Protein AF-V3Z297-F1 (afdb_monomer_lite)

Sequence (137 aa):
VYVARNPKDTVVSYYHFHKMLKVITYSGTIDDFVDSFIDGKCIYSPWWNHVLEAWKQKDNENVFFVKYEDMKKDIKSVIREVSKFLGKSLSEKEIDQIAEYTQFDKMKNNPMSNYSWWKESGFKDGQTDFLRKGKFL

Foldseek 3Di:
DAEAEDVVQVLVLVVVVLQFFPVRPDDDDSVVSVVCQCVQNDPPDPPVCVVVVLVVCCPPLLHPYYYLVVCVVDVLVVVCVVCVSVVHDDDPVVSVVVNVCPDLVNQCPDCVRFVPCCVVVVRTPPPATNSHPSDDD

InterPro domains:
  IPR000863 Sulfotransferase domain [PF00685] (1-135)
  IPR027417 P-loop containing nucleoside triphosphate hydrolase [G3DSA:3.40.50.300] (1-136)
  IPR027417 P-loop containing nucleoside triphosphate hydrolase [SSF52540] (1-135)

Secondary structure (DSSP, 8-state):
-EEE--HHHHHHHHHHHHHHBTT----S-HHHHHHHHHTT-STT--HHHHHHHHHHTTTSTT--EEEHHHHHH-HHHHHHHHHHHTT----HHHHHHHHHHTSHHHHHT-TTTS-THHHHTTSB-SSS-SS------

Radius of gyration: 17.04 Å; chains: 1; bounding box: 40×28×44 Å

pLDDT: mean 93.86, std 6.3, range [60.38, 98.56]

Structure (mmCIF, N/CA/C/O backbone):
data_AF-V3Z297-F1
#
_entry.id   AF-V3Z297-F1
#
loop_
_atom_site.group_PDB
_atom_site.id
_atom_site.type_symbol
_atom_site.label_atom_id
_atom_site.label_alt_id
_atom_site.label_comp_id
_atom_site.label_asym_id
_atom_site.label_entity_id
_atom_site.label_seq_id
_atom_site.pdbx_PDB_ins_code
_atom_site.Cartn_x
_atom_site.Cartn_y
_atom_site.Cartn_z
_atom_site.occupancy
_atom_site.B_iso_or_equiv
_atom_site.auth_seq_id
_atom_site.auth_comp_id
_atom_site.auth_asym_id
_atom_site.auth_atom_id
_atom_site.pdbx_PDB_model_num
ATOM 1 N N . VAL A 1 1 ? -5.851 -10.025 6.062 1.00 97.25 1 VAL A N 1
ATOM 2 C CA . VAL A 1 1 ? -6.160 -8.703 5.464 1.00 97.25 1 VAL A CA 1
ATOM 3 C C . VAL A 1 1 ? -5.559 -8.659 4.072 1.00 97.25 1 VAL A C 1
ATOM 5 O O . VAL A 1 1 ? -4.362 -8.879 3.949 1.00 97.25 1 VAL A O 1
ATOM 8 N N . TYR A 1 2 ? -6.370 -8.426 3.046 1.00 98.31 2 TYR A N 1
ATOM 9 C CA . TYR A 1 2 ? -5.945 -8.295 1.656 1.00 98.31 2 TYR A CA 1
ATOM 10 C C . TYR A 1 2 ? -6.269 -6.885 1.159 1.00 98.31 2 TYR A C 1
ATOM 12 O O . TYR A 1 2 ? -7.389 -6.415 1.352 1.00 98.31 2 TYR A O 1
ATOM 20 N N . VAL A 1 3 ? -5.305 -6.224 0.512 1.00 98.19 3 VAL A N 1
ATOM 21 C CA . VAL A 1 3 ? -5.480 -4.875 -0.045 1.00 98.19 3 VAL A CA 1
ATOM 22 C C . VAL A 1 3 ? -5.460 -4.949 -1.569 1.00 98.19 3 VAL A C 1
ATOM 24 O O . VAL A 1 3 ? -4.434 -5.274 -2.164 1.00 98.19 3 VAL A O 1
ATOM 27 N N . ALA A 1 4 ? -6.580 -4.620 -2.207 1.00 97.94 4 ALA A N 1
ATOM 28 C CA . ALA A 1 4 ? -6.643 -4.395 -3.649 1.00 97.94 4 ALA A CA 1
ATOM 29 C C . ALA A 1 4 ? -6.407 -2.917 -3.973 1.00 97.94 4 ALA A C 1
ATOM 31 O O . ALA A 1 4 ? -6.646 -2.044 -3.146 1.00 97.94 4 ALA A O 1
ATOM 32 N N . ARG A 1 5 ? -5.966 -2.616 -5.190 1.00 97.81 5 ARG A N 1
ATOM 33 C CA . ARG A 1 5 ? -5.795 -1.245 -5.687 1.00 97.81 5 ARG A CA 1
ATOM 34 C C . ARG A 1 5 ? -6.126 -1.213 -7.167 1.00 97.81 5 ARG A C 1
ATOM 36 O O . ARG A 1 5 ? -5.915 -2.216 -7.834 1.00 97.81 5 ARG A O 1
ATOM 43 N N . ASN A 1 6 ? -6.597 -0.091 -7.702 1.00 97.00 6 ASN A N 1
ATOM 44 C CA . ASN A 1 6 ? -6.811 0.060 -9.141 1.00 97.00 6 ASN A CA 1
ATOM 45 C C . ASN A 1 6 ? -5.576 -0.420 -9.950 1.00 97.00 6 ASN A C 1
ATOM 47 O O . ASN A 1 6 ? -4.446 -0.021 -9.631 1.00 97.00 6 ASN A O 1
ATOM 51 N N . PRO A 1 7 ? -5.744 -1.269 -10.985 1.00 96.44 7 PRO A N 1
ATOM 52 C CA . PRO A 1 7 ? -4.617 -1.805 -11.747 1.00 96.44 7 PRO A CA 1
ATOM 53 C C . PRO A 1 7 ? -3.816 -0.713 -12.466 1.00 96.44 7 PRO A C 1
ATOM 55 O O . PRO A 1 7 ? -2.599 -0.838 -12.567 1.00 96.44 7 PRO A O 1
ATOM 58 N N . LYS A 1 8 ? -4.457 0.392 -12.883 1.00 96.31 8 LYS A N 1
ATOM 59 C CA . LYS A 1 8 ? -3.786 1.534 -13.532 1.00 96.31 8 LYS A CA 1
ATOM 60 C C . LYS A 1 8 ? -2.786 2.208 -12.593 1.00 96.31 8 LYS A C 1
ATOM 62 O O . LYS A 1 8 ? -1.649 2.479 -12.963 1.00 96.31 8 LYS A O 1
ATOM 67 N N . ASP A 1 9 ? -3.182 2.424 -11.344 1.00 96.62 9 ASP A N 1
ATOM 68 C CA . ASP A 1 9 ? -2.288 2.957 -10.317 1.00 96.62 9 ASP A CA 1
ATOM 69 C C . ASP A 1 9 ? -1.218 1.947 -9.895 1.00 96.62 9 ASP A C 1
ATOM 71 O O . ASP A 1 9 ? -0.073 2.312 -9.603 1.00 96.62 9 ASP A O 1
ATOM 75 N N . THR A 1 10 ? -1.600 0.670 -9.845 1.00 97.00 10 THR A N 1
ATOM 76 C CA . THR A 1 10 ? -0.718 -0.433 -9.462 1.00 97.00 10 THR A CA 1
ATOM 77 C C . THR A 1 10 ? 0.439 -0.564 -10.440 1.00 97.00 10 THR A C 1
ATOM 79 O O . THR A 1 10 ? 1.586 -0.546 -9.999 1.00 97.00 10 THR A O 1
ATOM 82 N N . VAL A 1 11 ? 0.172 -0.607 -11.750 1.00 96.94 11 VAL A N 1
ATOM 83 C CA . VAL A 1 11 ? 1.216 -0.783 -12.769 1.00 96.94 11 VAL A CA 1
ATOM 84 C C . VAL A 1 11 ? 2.205 0.383 -12.794 1.00 96.94 11 VAL A C 1
ATOM 86 O O . VAL A 1 11 ? 3.413 0.158 -12.820 1.00 96.94 11 VAL A O 1
ATOM 89 N N . VAL A 1 12 ? 1.734 1.626 -12.640 1.00 95.50 12 VAL A N 1
ATOM 90 C CA . VAL A 1 12 ? 2.620 2.801 -12.548 1.00 95.50 12 VAL A CA 1
ATOM 91 C C . VAL A 1 12 ? 3.483 2.744 -11.289 1.00 95.50 12 VAL A C 1
ATOM 93 O O . VAL A 1 12 ? 4.679 3.039 -11.327 1.00 95.50 12 VAL A O 1
ATOM 96 N N . SER A 1 13 ? 2.896 2.367 -10.150 1.00 95.50 13 SER A N 1
ATOM 97 C CA . SER A 1 13 ? 3.658 2.175 -8.914 1.00 95.50 13 SER A CA 1
ATOM 98 C C . SER A 1 13 ? 4.706 1.072 -9.070 1.00 95.50 13 SER A C 1
ATOM 100 O O . SER A 1 13 ? 5.819 1.214 -8.565 1.00 95.50 13 SER A O 1
ATOM 102 N N . TYR A 1 14 ? 4.363 0.001 -9.782 1.00 95.31 14 TYR A N 1
ATOM 103 C CA . TYR A 1 14 ? 5.203 -1.176 -9.930 1.00 95.31 14 TYR A CA 1
ATOM 104 C C . TYR A 1 14 ? 6.365 -0.968 -10.905 1.00 95.31 14 TYR A C 1
ATOM 106 O O . TYR A 1 14 ? 7.484 -1.398 -10.617 1.00 95.31 14 TYR A O 1
ATOM 114 N N . TYR A 1 15 ? 6.133 -0.214 -11.980 1.00 94.31 15 TYR A N 1
ATOM 115 C CA . TYR A 1 15 ? 7.169 0.265 -12.891 1.00 94.31 15 TYR A CA 1
ATOM 116 C C . TYR A 1 15 ? 8.232 1.085 -12.145 1.00 94.31 15 TYR A C 1
ATOM 118 O O . TYR A 1 15 ? 9.426 0.795 -12.223 1.00 94.31 15 TYR A O 1
ATOM 126 N N . HIS A 1 16 ? 7.816 2.074 -11.343 1.00 93.50 16 HIS A N 1
ATOM 127 C CA . HIS A 1 16 ? 8.768 2.877 -10.568 1.00 93.50 16 HIS A CA 1
ATOM 128 C C . HIS A 1 16 ? 9.499 2.061 -9.495 1.00 93.50 16 HIS A C 1
ATOM 130 O O . HIS A 1 16 ? 10.675 2.312 -9.243 1.00 93.50 16 HIS A O 1
ATOM 136 N N . PHE A 1 17 ? 8.828 1.073 -8.897 1.00 92.75 17 PHE A N 1
ATOM 137 C CA . PHE A 1 17 ? 9.466 0.138 -7.975 1.00 92.75 17 PHE A CA 1
ATOM 138 C C . PHE A 1 17 ? 10.565 -0.682 -8.668 1.00 92.75 17 PHE A C 1
ATOM 140 O O . PHE A 1 17 ? 11.660 -0.786 -8.127 1.00 92.75 17 PHE A O 1
ATOM 147 N N . HIS A 1 18 ? 10.329 -1.182 -9.886 1.00 91.50 18 HIS A N 1
ATOM 148 C CA . HIS A 1 18 ? 11.356 -1.875 -10.676 1.00 91.50 18 HIS A CA 1
ATOM 149 C C . HIS A 1 18 ? 12.546 -0.968 -10.989 1.00 91.50 18 HIS A C 1
ATOM 151 O O . HIS A 1 18 ? 13.687 -1.357 -10.772 1.00 91.50 18 HIS A O 1
ATOM 157 N N . LYS A 1 19 ? 12.278 0.270 -11.418 1.00 89.12 19 LYS A N 1
ATOM 158 C CA . LYS A 1 19 ? 13.313 1.272 -11.721 1.00 89.12 19 LYS A CA 1
ATOM 159 C C . LYS A 1 19 ? 14.158 1.681 -10.510 1.00 89.12 19 LYS A C 1
ATOM 161 O O . LYS A 1 19 ? 15.234 2.228 -10.697 1.00 89.12 19 LYS A O 1
ATOM 166 N N . MET A 1 20 ? 13.662 1.474 -9.292 1.00 90.12 20 MET A N 1
ATOM 167 C CA . MET A 1 20 ? 14.368 1.803 -8.052 1.00 90.12 20 MET A CA 1
ATOM 168 C C . MET A 1 20 ? 15.359 0.707 -7.627 1.00 90.12 20 MET A C 1
ATOM 170 O O . MET A 1 20 ? 16.351 1.001 -6.956 1.00 90.12 20 MET A O 1
ATOM 174 N N . LEU A 1 21 ? 15.073 -0.560 -7.938 1.00 89.75 21 LEU A N 1
ATOM 175 C CA . LEU A 1 21 ? 15.824 -1.706 -7.424 1.00 89.75 21 LEU A CA 1
ATOM 176 C C . LEU A 1 21 ? 17.019 -2.046 -8.313 1.00 89.75 21 LEU A C 1
ATOM 178 O O . LEU A 1 21 ? 16.850 -2.331 -9.491 1.00 89.75 21 LEU A O 1
ATOM 182 N N . LYS A 1 22 ? 18.223 -2.137 -7.734 1.00 86.19 22 LYS A N 1
ATOM 183 C CA . LYS A 1 22 ? 19.434 -2.493 -8.499 1.00 86.19 22 LYS A CA 1
ATOM 184 C C . LYS A 1 22 ? 19.440 -3.932 -8.996 1.00 86.19 22 LYS A C 1
ATOM 186 O O . LYS A 1 22 ? 20.055 -4.233 -10.012 1.00 86.19 22 LYS A O 1
ATOM 191 N N . VAL A 1 23 ? 18.782 -4.822 -8.259 1.00 85.50 23 VAL A N 1
ATOM 192 C CA . VAL A 1 23 ? 18.678 -6.246 -8.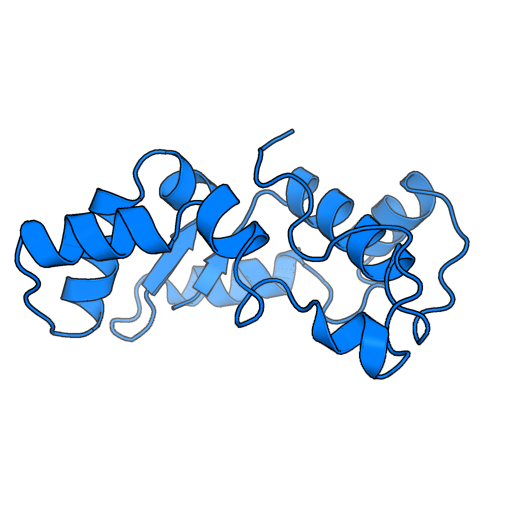609 1.00 85.50 23 VAL A CA 1
ATOM 193 C C . VAL A 1 23 ? 17.729 -6.494 -9.784 1.00 85.50 23 VAL A C 1
ATOM 195 O O . VAL A 1 23 ? 17.683 -7.601 -10.309 1.00 85.50 23 VAL A O 1
ATOM 198 N N . ILE A 1 24 ? 16.976 -5.472 -10.200 1.00 84.19 24 ILE A N 1
ATOM 199 C CA . ILE A 1 24 ? 16.063 -5.528 -11.333 1.00 84.19 24 ILE A CA 1
ATOM 200 C C . ILE A 1 24 ? 16.667 -4.711 -12.475 1.00 84.19 24 ILE A C 1
ATOM 202 O O . ILE A 1 24 ? 16.791 -3.495 -12.399 1.00 84.19 24 ILE A O 1
ATOM 206 N N . THR A 1 25 ? 17.005 -5.376 -13.574 1.00 81.44 25 THR A N 1
ATOM 207 C CA . THR A 1 25 ? 17.660 -4.764 -14.743 1.00 81.44 25 THR A CA 1
ATOM 208 C C . THR A 1 25 ? 16.672 -4.235 -15.788 1.00 81.44 25 THR A C 1
ATOM 210 O O . THR A 1 25 ? 17.010 -4.117 -16.965 1.00 81.44 25 THR A O 1
ATOM 213 N N . TYR A 1 26 ? 15.439 -3.911 -15.384 1.00 86.06 26 TYR A N 1
ATOM 214 C CA . TYR A 1 26 ? 14.410 -3.448 -16.316 1.00 86.06 26 TYR A CA 1
ATOM 215 C C . TYR A 1 26 ? 14.790 -2.097 -16.940 1.00 86.06 26 TYR A C 1
ATOM 217 O O . TYR A 1 26 ? 14.928 -1.083 -16.250 1.00 86.06 26 TYR A O 1
ATOM 225 N N . SER A 1 27 ? 14.933 -2.087 -18.263 1.00 85.56 27 SER A N 1
ATOM 226 C CA . SER A 1 27 ? 15.392 -0.938 -19.052 1.00 85.56 27 SER A CA 1
ATOM 227 C C . SER A 1 27 ? 14.374 -0.448 -20.088 1.00 85.56 27 SER A C 1
ATOM 229 O O . SER A 1 27 ? 14.647 0.539 -20.768 1.00 85.56 27 SER A O 1
ATOM 231 N N . GLY A 1 28 ? 13.205 -1.093 -20.180 1.00 91.31 28 GLY A N 1
ATOM 232 C CA . GLY A 1 28 ? 12.123 -0.707 -21.088 1.00 91.31 28 GLY A CA 1
ATOM 233 C C . GLY A 1 28 ? 11.371 0.554 -20.655 1.00 91.31 28 GLY A C 1
ATOM 234 O O . GLY A 1 28 ? 11.600 1.121 -19.578 1.00 91.31 28 GLY A O 1
ATOM 235 N N . THR A 1 29 ? 10.442 0.988 -21.504 1.00 95.38 29 THR A N 1
ATOM 236 C CA . THR A 1 29 ? 9.552 2.122 -21.233 1.00 95.38 29 THR A CA 1
ATOM 237 C C . THR A 1 29 ? 8.430 1.735 -20.263 1.00 95.38 29 THR A C 1
ATOM 239 O O . THR A 1 29 ? 8.307 0.581 -19.839 1.00 95.38 29 THR A O 1
ATOM 242 N N . ILE A 1 30 ? 7.611 2.715 -19.868 1.00 94.94 30 ILE A N 1
ATOM 243 C CA . ILE A 1 30 ? 6.394 2.441 -19.096 1.00 94.94 30 ILE A CA 1
ATOM 244 C C . ILE A 1 30 ? 5.355 1.683 -19.930 1.00 94.94 30 ILE A C 1
ATOM 246 O O . ILE A 1 30 ? 4.682 0.824 -19.372 1.00 94.94 30 ILE A O 1
ATOM 250 N N . ASP A 1 31 ? 5.264 1.947 -21.234 1.00 97.62 31 ASP A N 1
ATOM 251 C CA . ASP A 1 31 ? 4.304 1.282 -22.122 1.00 97.62 31 ASP A CA 1
ATOM 252 C C . ASP A 1 31 ? 4.655 -0.207 -22.259 1.00 97.62 31 ASP A C 1
ATOM 254 O O . ASP A 1 31 ? 3.812 -1.060 -21.987 1.00 97.62 31 ASP A O 1
ATOM 258 N N . ASP A 1 32 ? 5.939 -0.527 -22.473 1.00 96.88 32 ASP A N 1
ATOM 259 C CA . ASP A 1 32 ? 6.438 -1.915 -22.470 1.00 96.88 32 ASP A CA 1
ATOM 260 C C . ASP A 1 32 ? 6.138 -2.640 -21.138 1.00 96.88 32 ASP A C 1
ATOM 262 O O . ASP A 1 32 ? 5.875 -3.849 -21.090 1.00 96.88 32 ASP A O 1
ATOM 266 N N . PHE A 1 33 ? 6.180 -1.899 -20.022 1.00 96.44 33 PHE A N 1
ATOM 267 C CA . PHE A 1 33 ? 5.904 -2.447 -18.694 1.00 96.44 33 PHE A CA 1
ATOM 268 C C . PHE A 1 33 ? 4.407 -2.705 -18.504 1.00 96.44 33 PHE A C 1
ATOM 270 O O . PHE A 1 33 ? 4.033 -3.699 -17.883 1.00 96.44 33 PHE A O 1
ATOM 277 N N . VAL A 1 34 ? 3.551 -1.823 -19.029 1.00 97.31 34 VAL A N 1
ATOM 278 C CA . VAL A 1 34 ? 2.095 -1.996 -19.024 1.00 97.31 34 VAL A CA 1
ATOM 279 C C . VAL A 1 34 ? 1.704 -3.229 -19.828 1.00 97.31 34 VAL A C 1
ATOM 281 O O . VAL A 1 34 ? 0.953 -4.054 -19.306 1.00 97.31 34 VAL A O 1
ATOM 284 N N . ASP A 1 35 ? 2.272 -3.411 -21.018 1.00 97.44 35 ASP A N 1
ATOM 285 C CA . ASP A 1 35 ? 2.037 -4.603 -21.837 1.00 97.44 35 ASP A CA 1
ATOM 286 C C . ASP A 1 35 ? 2.478 -5.871 -21.095 1.00 97.44 35 ASP A C 1
ATOM 288 O O . ASP A 1 35 ? 1.706 -6.819 -20.947 1.00 97.44 35 ASP A O 1
ATOM 292 N N . SER A 1 36 ? 3.675 -5.857 -20.498 1.00 96.56 36 SER A N 1
ATOM 293 C CA . SER A 1 36 ? 4.175 -6.974 -19.681 1.00 96.56 36 SER A CA 1
ATOM 294 C C . SER A 1 36 ? 3.283 -7.279 -18.470 1.00 96.56 36 SER A C 1
ATOM 296 O O . SER A 1 36 ? 3.103 -8.441 -18.100 1.00 96.56 36 SER A O 1
ATOM 298 N N . PHE A 1 37 ? 2.717 -6.250 -17.837 1.00 97.06 37 PHE A N 1
ATOM 299 C CA . PHE A 1 37 ? 1.812 -6.391 -16.698 1.00 97.06 37 PHE A CA 1
ATOM 300 C C . PHE A 1 37 ? 0.468 -7.003 -17.106 1.00 97.06 37 PHE A C 1
ATOM 302 O O . PHE A 1 37 ? -0.044 -7.875 -16.399 1.00 97.06 37 PHE A O 1
ATOM 309 N N . ILE A 1 38 ? -0.088 -6.574 -18.244 1.00 96.75 38 ILE A N 1
ATOM 310 C CA . ILE A 1 38 ? -1.333 -7.110 -18.811 1.00 96.75 38 ILE A CA 1
ATOM 311 C C . ILE A 1 38 ? -1.143 -8.572 -19.230 1.00 96.75 38 ILE A C 1
ATOM 313 O O . ILE A 1 38 ? -1.983 -9.408 -18.894 1.00 96.75 38 ILE A O 1
ATOM 317 N N . ASP A 1 39 ? -0.014 -8.884 -19.866 1.00 96.94 39 ASP A N 1
ATOM 318 C CA . ASP A 1 39 ? 0.343 -10.221 -20.353 1.00 96.94 39 ASP A CA 1
ATOM 319 C C . ASP A 1 39 ? 0.724 -11.216 -19.245 1.00 96.94 39 ASP A C 1
ATOM 321 O O . ASP A 1 39 ? 0.978 -12.387 -19.526 1.00 96.94 39 ASP A O 1
ATOM 325 N N . GLY A 1 40 ? 0.816 -10.776 -17.986 1.00 95.81 40 GLY A N 1
ATOM 326 C CA . GLY A 1 40 ? 1.226 -11.647 -16.885 1.00 95.81 40 GLY A CA 1
ATOM 327 C C . GLY A 1 40 ? 2.700 -12.065 -16.958 1.00 95.81 40 GLY A C 1
ATOM 328 O O . GLY A 1 40 ? 3.043 -13.206 -16.656 1.00 95.81 40 GLY A O 1
ATOM 329 N N . LYS A 1 41 ? 3.579 -11.145 -17.369 1.00 95.00 41 LYS A N 1
ATOM 330 C CA . LYS A 1 41 ? 5.035 -11.358 -17.482 1.00 95.00 41 LYS A CA 1
ATOM 331 C C . LYS A 1 41 ? 5.838 -10.655 -16.380 1.00 95.00 41 LYS A C 1
ATOM 333 O O . LYS A 1 41 ? 7.066 -10.642 -16.420 1.00 95.00 41 LYS A O 1
ATOM 338 N N . CYS A 1 42 ? 5.168 -10.073 -15.386 1.00 92.44 42 CYS A N 1
ATOM 339 C CA . CYS A 1 42 ? 5.814 -9.483 -14.211 1.00 92.44 42 CYS A CA 1
ATOM 340 C C . CYS A 1 42 ? 5.924 -10.490 -13.054 1.00 92.44 42 CYS A C 1
ATOM 342 O O . CYS A 1 42 ? 5.211 -11.495 -13.003 1.00 92.44 42 CYS A O 1
ATOM 344 N N . ILE A 1 43 ? 6.778 -10.196 -12.072 1.00 90.88 43 ILE A N 1
ATOM 345 C CA . ILE A 1 43 ? 6.850 -10.981 -10.831 1.00 90.88 43 ILE A CA 1
ATOM 346 C C . ILE A 1 43 ? 5.469 -10.940 -10.134 1.00 90.88 43 ILE A C 1
ATOM 348 O O . ILE A 1 43 ? 4.798 -9.910 -10.135 1.00 90.88 43 ILE A O 1
ATOM 352 N N . TYR A 1 44 ? 5.024 -12.070 -9.571 1.00 90.56 44 TYR A N 1
ATOM 353 C CA . TYR A 1 44 ? 3.714 -12.233 -8.903 1.00 90.56 44 TYR A CA 1
ATOM 354 C C . TYR A 1 44 ? 2.470 -11.993 -9.780 1.00 90.56 44 TYR A C 1
ATOM 356 O O . TYR A 1 44 ? 1.383 -11.724 -9.269 1.00 90.56 44 TYR A O 1
ATOM 364 N N . SER A 1 45 ? 2.611 -12.078 -11.099 1.00 92.56 45 SER A N 1
ATOM 365 C CA . SER A 1 45 ? 1.500 -11.964 -12.044 1.00 92.56 45 SER A CA 1
ATOM 366 C C . SER A 1 45 ? 0.870 -13.344 -12.354 1.00 92.56 45 SER A C 1
ATOM 368 O O . SER A 1 45 ? 1.472 -14.364 -12.010 1.00 92.56 45 SER A O 1
ATOM 370 N N . PRO A 1 46 ? -0.332 -13.420 -12.971 1.00 96.25 46 PRO A N 1
ATOM 371 C CA . PRO A 1 46 ? -1.184 -12.322 -13.443 1.00 96.25 46 PRO A CA 1
ATOM 372 C C . PRO A 1 46 ? -1.874 -11.549 -12.310 1.00 96.25 46 PRO A C 1
ATOM 374 O O . PRO A 1 46 ? -2.456 -12.141 -11.401 1.00 96.25 46 PRO A O 1
ATOM 377 N N . TRP A 1 47 ? -1.889 -10.214 -12.403 1.00 96.31 47 TRP A N 1
ATOM 378 C CA . TRP A 1 47 ? -2.535 -9.350 -11.403 1.00 96.31 47 TRP A CA 1
ATOM 379 C C . TRP A 1 47 ? -4.031 -9.660 -11.229 1.00 96.31 47 TRP A C 1
ATOM 381 O O . TRP A 1 47 ? -4.539 -9.688 -10.107 1.00 96.31 47 TRP A O 1
ATOM 391 N N . TRP A 1 48 ? -4.731 -9.933 -12.336 1.00 95.56 48 TRP A N 1
ATOM 392 C CA . TRP A 1 48 ? -6.165 -10.232 -12.335 1.00 95.56 48 TRP A CA 1
ATOM 393 C C . TRP A 1 48 ? -6.477 -11.476 -11.507 1.00 95.56 48 TRP A C 1
ATOM 395 O O . TRP A 1 48 ? -7.349 -11.431 -10.644 1.00 95.56 48 TRP A O 1
ATOM 405 N N . ASN A 1 49 ? -5.731 -12.563 -11.724 1.00 96.88 49 ASN A N 1
ATOM 406 C CA . ASN A 1 49 ? -5.896 -13.809 -10.981 1.00 96.88 49 ASN A CA 1
ATOM 407 C C . ASN A 1 49 ? -5.636 -13.586 -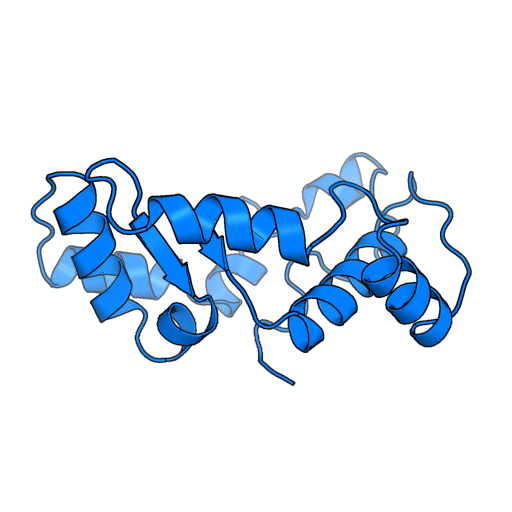9.491 1.00 96.88 49 ASN A C 1
ATOM 409 O O . ASN A 1 49 ? -6.478 -13.948 -8.675 1.00 96.88 49 ASN A O 1
ATOM 413 N N . HIS A 1 50 ? -4.543 -12.896 -9.152 1.00 96.25 50 HIS A N 1
ATOM 414 C CA . HIS A 1 50 ? -4.182 -12.589 -7.768 1.00 96.25 50 HIS A CA 1
ATOM 415 C C . HIS A 1 50 ? -5.308 -11.848 -7.018 1.00 96.25 50 HIS A C 1
ATOM 417 O O . HIS A 1 50 ? -5.682 -12.221 -5.906 1.00 96.25 50 HIS A O 1
ATOM 423 N N . VAL A 1 51 ? -5.906 -10.820 -7.634 1.00 97.50 51 VAL A N 1
ATOM 424 C CA . VAL A 1 51 ? -7.016 -10.070 -7.019 1.00 97.50 51 VAL A CA 1
ATOM 425 C C . VAL A 1 51 ? -8.319 -10.864 -7.006 1.00 97.50 51 VAL A C 1
ATOM 427 O O . VAL A 1 51 ? -9.039 -10.817 -6.010 1.00 97.50 51 VAL A O 1
ATOM 430 N N . LEU A 1 52 ? -8.639 -11.592 -8.078 1.00 97.44 52 LEU A N 1
ATOM 431 C CA . LEU A 1 52 ? -9.876 -12.370 -8.170 1.00 97.44 52 LEU A CA 1
ATOM 432 C C . LEU A 1 52 ? -9.894 -13.548 -7.194 1.00 97.44 52 LEU A C 1
ATOM 434 O O . LEU A 1 52 ? -10.949 -13.854 -6.644 1.00 97.44 52 LEU A O 1
ATOM 438 N N . GLU A 1 53 ? -8.757 -14.198 -6.950 1.00 97.31 53 GLU A N 1
ATOM 439 C CA . GLU A 1 53 ? -8.642 -15.254 -5.942 1.00 97.31 53 GLU A CA 1
ATOM 440 C C . GLU A 1 53 ? -8.931 -14.720 -4.538 1.00 97.31 53 GLU A C 1
ATOM 442 O O . GLU A 1 53 ? -9.761 -15.291 -3.829 1.00 97.31 53 GLU A O 1
ATOM 447 N N . ALA A 1 54 ? -8.351 -13.574 -4.171 1.00 97.31 54 ALA A N 1
ATOM 448 C CA . ALA A 1 54 ? -8.663 -12.913 -2.908 1.00 97.31 54 ALA A CA 1
ATOM 449 C C . ALA A 1 54 ? -10.125 -12.441 -2.838 1.00 97.31 54 ALA A C 1
ATOM 451 O O . ALA A 1 54 ? -10.778 -12.585 -1.806 1.00 97.31 54 ALA A O 1
ATOM 452 N N . TRP A 1 55 ? -10.668 -11.917 -3.941 1.00 97.94 55 TRP A N 1
ATOM 453 C CA . TRP A 1 55 ? -12.058 -11.462 -4.014 1.00 97.94 55 TRP A CA 1
ATOM 454 C C . TRP A 1 55 ? -13.062 -12.600 -3.815 1.00 97.94 55 TRP A C 1
ATOM 456 O O . TRP A 1 55 ? -14.063 -12.417 -3.128 1.00 97.94 55 TRP A O 1
ATOM 466 N N . LYS A 1 56 ? -12.789 -13.796 -4.353 1.00 98.31 56 LYS A N 1
ATOM 467 C CA . LYS A 1 56 ? -13.623 -14.989 -4.123 1.00 98.31 56 LYS A CA 1
ATOM 468 C C . LYS A 1 56 ? -13.699 -15.379 -2.644 1.00 98.31 56 LYS A C 1
ATOM 470 O O . LYS A 1 56 ? -14.665 -16.015 -2.244 1.00 98.31 56 LYS A O 1
ATOM 475 N N . GLN A 1 57 ? -12.708 -14.989 -1.843 1.00 98.00 57 GLN A N 1
ATOM 476 C CA . GLN A 1 57 ? -12.659 -15.242 -0.403 1.00 98.00 57 GLN A CA 1
ATOM 477 C C . GLN A 1 57 ? -13.206 -14.081 0.438 1.00 98.00 57 GLN A C 1
ATOM 479 O O . GLN A 1 57 ? -13.160 -14.166 1.657 1.00 98.00 57 GLN A O 1
ATOM 484 N N . LYS A 1 58 ? -13.722 -12.997 -0.162 1.00 96.69 58 LYS A N 1
ATOM 485 C CA . LYS A 1 58 ? -14.108 -11.779 0.579 1.00 96.69 58 LYS A CA 1
ATOM 486 C C . LYS A 1 58 ? -15.179 -11.998 1.658 1.00 96.69 58 LYS A C 1
ATOM 488 O O . LYS A 1 58 ? -15.282 -11.184 2.564 1.00 96.69 58 LYS A O 1
ATOM 493 N N . ASP A 1 59 ? -15.991 -13.047 1.515 1.00 96.75 59 ASP A N 1
ATOM 494 C CA . ASP A 1 59 ? -17.066 -13.396 2.453 1.00 96.75 59 ASP A CA 1
ATOM 495 C C . ASP A 1 59 ? -16.612 -14.431 3.504 1.00 96.75 59 ASP A C 1
ATOM 497 O O . ASP A 1 59 ? -17.400 -14.842 4.352 1.00 96.75 59 ASP A O 1
ATOM 501 N N . ASN A 1 60 ? -15.347 -14.868 3.461 1.00 97.75 60 ASN A N 1
ATOM 502 C CA . ASN A 1 60 ? -14.747 -15.711 4.490 1.00 97.75 60 ASN A CA 1
ATOM 503 C C . ASN A 1 60 ? -14.499 -14.871 5.749 1.00 97.75 60 ASN A C 1
ATOM 505 O O . ASN A 1 60 ? -13.852 -13.827 5.684 1.00 97.75 60 ASN A O 1
ATOM 509 N N . GLU A 1 61 ? -14.951 -15.354 6.905 1.00 97.00 61 GLU A N 1
ATOM 510 C CA . GLU A 1 61 ? -14.799 -14.668 8.196 1.00 97.00 61 GLU A CA 1
ATOM 511 C C . GLU A 1 61 ? -13.340 -14.346 8.563 1.00 97.00 61 GLU A C 1
ATOM 513 O O . GLU A 1 61 ? -13.089 -13.407 9.312 1.00 97.00 61 GLU A O 1
ATOM 518 N N . ASN A 1 62 ? -12.374 -15.079 7.997 1.00 97.56 62 ASN A N 1
ATOM 519 C CA . ASN A 1 62 ? -10.941 -14.895 8.224 1.00 97.56 62 ASN A CA 1
ATOM 520 C C . ASN A 1 62 ? -10.261 -14.017 7.155 1.00 97.56 62 ASN A C 1
ATOM 522 O O . ASN A 1 62 ? -9.034 -13.871 7.148 1.00 97.56 62 ASN A O 1
ATOM 526 N N . VAL A 1 63 ? -11.027 -13.408 6.244 1.00 98.19 63 VAL A N 1
ATOM 527 C CA . VAL A 1 63 ? -10.511 -12.550 5.172 1.00 98.19 63 VAL A CA 1
ATOM 528 C C . VAL A 1 63 ? -11.158 -11.171 5.224 1.00 98.19 63 VAL A C 1
ATOM 530 O O . VAL A 1 63 ? -12.294 -10.967 4.824 1.00 98.19 63 VAL A O 1
ATOM 533 N N . PHE A 1 64 ? -10.372 -10.176 5.628 1.00 98.31 64 PHE A N 1
ATOM 534 C CA . PHE A 1 64 ? -10.725 -8.771 5.440 1.00 98.31 64 PHE A CA 1
ATOM 535 C C . PHE A 1 64 ? -10.190 -8.264 4.100 1.00 98.31 64 PHE A C 1
ATOM 537 O O . PHE A 1 64 ? -8.975 -8.087 3.960 1.00 98.31 64 PHE A O 1
ATOM 544 N N . PHE A 1 65 ? -11.073 -8.056 3.124 1.00 98.50 65 PHE A N 1
ATOM 545 C CA . PHE A 1 65 ? -10.741 -7.469 1.824 1.00 98.50 65 PHE A CA 1
ATOM 546 C C . PHE A 1 65 ? -11.012 -5.962 1.847 1.00 98.50 65 PHE A C 1
ATOM 548 O O . PHE A 1 65 ? -12.141 -5.542 2.083 1.00 98.50 65 PHE A O 1
ATOM 555 N N . VAL A 1 66 ? -10.004 -5.146 1.543 1.00 98.19 66 VAL A N 1
ATOM 556 C CA . VAL A 1 66 ? -10.129 -3.682 1.489 1.00 98.19 66 VAL A CA 1
ATOM 557 C C . VAL A 1 66 ? -9.488 -3.129 0.227 1.00 98.19 66 VAL A C 1
ATOM 559 O O . VAL A 1 66 ? -8.555 -3.715 -0.323 1.00 98.19 66 VAL A O 1
ATOM 562 N N . LYS A 1 67 ? -9.985 -1.992 -0.257 1.00 97.81 67 LYS A N 1
ATOM 563 C CA . LYS A 1 67 ? -9.386 -1.285 -1.388 1.00 97.81 67 LYS A CA 1
ATOM 564 C C . LYS A 1 67 ? -8.514 -0.143 -0.880 1.00 97.81 67 LYS A C 1
ATOM 566 O O . LYS A 1 67 ? -8.884 0.580 0.044 1.00 97.81 67 LYS A O 1
ATOM 571 N N . TYR A 1 68 ? -7.367 0.056 -1.516 1.00 97.31 68 TYR A N 1
ATOM 572 C CA . TYR A 1 68 ? -6.477 1.182 -1.251 1.00 97.31 68 TYR A CA 1
ATOM 573 C C . TYR A 1 68 ? -7.217 2.520 -1.415 1.00 97.31 68 TYR A C 1
ATOM 575 O O . TYR A 1 68 ? -6.958 3.476 -0.688 1.00 97.31 68 TYR A O 1
ATOM 583 N N . GLU A 1 69 ? -8.178 2.569 -2.336 1.00 97.44 69 GLU A N 1
ATOM 584 C CA . GLU A 1 69 ? -9.066 3.699 -2.582 1.00 97.44 69 GLU A CA 1
ATOM 585 C C . GLU A 1 69 ? -9.895 4.076 -1.344 1.00 97.44 69 GLU A C 1
ATOM 587 O O . GLU A 1 69 ? -9.932 5.248 -0.960 1.00 97.44 69 GLU A O 1
ATOM 592 N N . ASP A 1 70 ? -10.473 3.080 -0.670 1.00 97.19 70 ASP A N 1
ATOM 593 C CA . ASP A 1 70 ? -11.289 3.275 0.532 1.00 97.19 70 ASP A CA 1
ATOM 594 C C . ASP A 1 70 ? -10.430 3.782 1.701 1.00 97.19 70 ASP A C 1
ATOM 596 O O . ASP A 1 70 ? -10.803 4.738 2.380 1.00 97.19 70 ASP A O 1
ATOM 600 N N . MET A 1 71 ? -9.215 3.240 1.856 1.00 96.88 71 MET A N 1
ATOM 601 C CA . MET A 1 71 ? -8.244 3.698 2.862 1.00 96.88 71 MET A CA 1
ATOM 602 C C . MET A 1 71 ? -7.875 5.176 2.707 1.00 96.88 71 MET A C 1
ATOM 604 O O . MET A 1 71 ? -7.629 5.861 3.696 1.00 96.88 71 MET A O 1
ATOM 608 N N . LYS A 1 72 ? -7.790 5.688 1.475 1.00 95.06 72 LYS A N 1
ATOM 609 C CA . LYS A 1 72 ? -7.459 7.103 1.241 1.00 95.06 72 LYS A CA 1
ATOM 610 C C . LYS A 1 72 ? -8.666 8.014 1.387 1.00 95.06 72 LYS A C 1
ATOM 612 O O . LYS A 1 72 ? -8.475 9.185 1.700 1.00 95.06 72 LYS A O 1
ATOM 617 N N . LYS A 1 73 ? -9.866 7.496 1.125 1.00 95.81 73 LYS A N 1
ATOM 618 C CA . LYS A 1 73 ? -11.117 8.238 1.267 1.00 95.81 73 LYS A CA 1
ATOM 619 C C . LYS A 1 73 ? -11.467 8.446 2.739 1.00 95.81 73 LYS A C 1
ATOM 621 O O . LYS A 1 73 ? -11.770 9.570 3.124 1.00 95.81 73 LYS A O 1
ATOM 626 N N . ASP A 1 74 ? -11.404 7.387 3.543 1.00 96.94 74 ASP A N 1
ATOM 627 C CA . ASP A 1 74 ? -11.671 7.443 4.980 1.00 96.94 74 ASP A CA 1
ATOM 628 C C . ASP A 1 74 ? -10.864 6.377 5.734 1.00 96.94 74 ASP A C 1
ATOM 630 O O . ASP A 1 74 ? -11.315 5.255 5.985 1.00 96.94 74 ASP A O 1
ATOM 634 N N . ILE A 1 75 ? -9.647 6.749 6.132 1.00 97.06 75 ILE A N 1
ATOM 635 C CA . ILE A 1 75 ? -8.759 5.843 6.863 1.00 97.06 75 ILE A CA 1
ATOM 636 C C . ILE A 1 75 ? -9.323 5.454 8.234 1.00 97.06 75 ILE A C 1
ATOM 638 O O . ILE A 1 75 ? -9.098 4.334 8.683 1.00 97.06 75 ILE A O 1
ATOM 642 N N . LYS A 1 76 ? -10.076 6.339 8.903 1.00 98.19 76 LYS A N 1
ATOM 643 C CA . LYS A 1 76 ? -10.601 6.062 10.247 1.00 98.19 76 LYS A CA 1
ATOM 644 C C . LYS A 1 76 ? -11.693 5.000 10.188 1.00 98.19 76 LYS A C 1
ATOM 646 O O . LYS A 1 76 ? -11.705 4.115 11.040 1.00 98.19 76 LYS A O 1
ATOM 651 N N . SER A 1 77 ? -12.573 5.042 9.183 1.00 98.12 77 SER A N 1
ATOM 652 C CA . SER A 1 77 ? -13.553 3.968 8.956 1.00 98.12 77 SER A CA 1
ATOM 653 C C . SER A 1 77 ? -12.858 2.627 8.733 1.00 98.12 77 SER A C 1
ATOM 655 O O . SER A 1 77 ? -13.164 1.658 9.426 1.00 98.12 77 SER A O 1
ATOM 657 N N . VAL A 1 78 ? -11.843 2.587 7.861 1.00 98.31 78 VAL A N 1
ATOM 658 C CA . VAL A 1 78 ? -11.085 1.352 7.606 1.00 98.31 78 VAL A CA 1
ATOM 659 C C . VAL A 1 78 ? -10.371 0.848 8.866 1.00 98.31 78 VAL A C 1
ATOM 661 O O . VAL A 1 78 ? -10.392 -0.349 9.137 1.00 98.31 78 VAL A O 1
ATOM 664 N N . ILE A 1 79 ? -9.780 1.729 9.682 1.00 98.38 79 ILE A N 1
ATOM 665 C CA . ILE A 1 79 ? -9.156 1.339 10.959 1.00 98.38 79 ILE A CA 1
ATOM 666 C C . ILE A 1 79 ? -10.187 0.695 11.897 1.00 98.38 79 ILE A C 1
ATOM 668 O O . ILE A 1 79 ? -9.886 -0.333 12.505 1.00 98.38 79 ILE A O 1
ATOM 672 N N . ARG A 1 80 ? -11.404 1.251 11.998 1.00 98.25 80 ARG A N 1
ATOM 673 C CA . ARG A 1 80 ? -12.486 0.660 12.808 1.00 98.25 80 ARG A CA 1
ATOM 674 C C . ARG A 1 80 ? -12.883 -0.724 12.300 1.00 98.25 80 ARG A C 1
ATOM 676 O O . ARG A 1 80 ? -13.036 -1.647 13.096 1.00 98.25 80 ARG A O 1
ATOM 683 N N . GLU A 1 81 ? -13.008 -0.887 10.988 1.00 97.81 81 GLU A N 1
ATOM 684 C CA . GLU A 1 81 ? -13.351 -2.170 10.369 1.00 97.81 81 GLU A CA 1
ATOM 685 C C . GLU A 1 81 ? -12.263 -3.231 10.587 1.00 97.81 81 GLU A C 1
ATOM 687 O O . GLU A 1 81 ? -12.571 -4.346 11.008 1.00 97.81 81 GLU A O 1
ATOM 692 N N . VAL A 1 82 ? -10.987 -2.873 10.395 1.00 98.06 82 VAL A N 1
ATOM 693 C CA . VAL A 1 82 ? -9.844 -3.759 10.675 1.00 98.06 82 VAL A CA 1
ATOM 694 C C . VAL A 1 82 ? -9.784 -4.112 12.162 1.00 98.06 82 VAL A C 1
ATOM 696 O O . VAL A 1 82 ? -9.552 -5.267 12.508 1.00 98.06 82 VAL A O 1
ATOM 699 N N . SER A 1 83 ? -10.024 -3.146 13.051 1.00 98.00 83 SER A 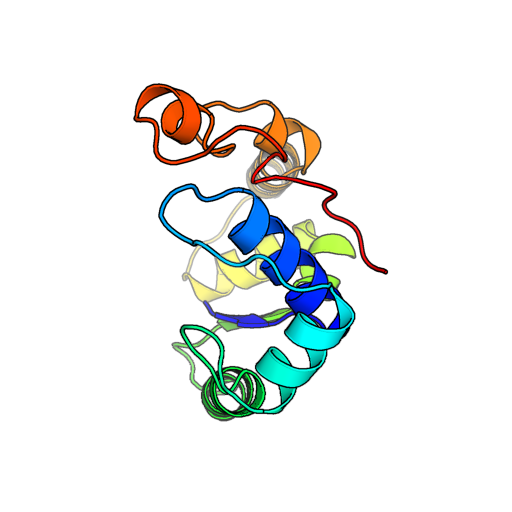N 1
ATOM 700 C CA . SER A 1 83 ? -10.072 -3.374 14.499 1.00 98.00 83 SER A CA 1
ATOM 701 C C . SER A 1 83 ? -11.134 -4.411 14.867 1.00 98.00 83 SER A C 1
ATOM 703 O O . SER A 1 83 ? -10.816 -5.401 15.530 1.00 98.00 83 SER A O 1
ATOM 705 N N . LYS A 1 84 ? -12.358 -4.244 14.350 1.00 97.31 84 LYS A N 1
ATOM 706 C CA . LYS A 1 84 ? -13.459 -5.193 14.540 1.00 97.31 84 LYS A CA 1
ATOM 707 C C . LYS A 1 84 ? -13.119 -6.576 13.980 1.00 97.31 84 LYS A C 1
ATOM 709 O O . LYS A 1 84 ? -13.351 -7.570 14.661 1.00 97.31 84 LYS A O 1
ATOM 714 N N . PHE A 1 85 ? -12.546 -6.642 12.778 1.00 97.88 85 PHE A N 1
ATOM 715 C CA . PHE A 1 85 ? -12.113 -7.896 12.152 1.00 97.88 85 PHE A CA 1
ATOM 716 C C . PHE A 1 85 ? -11.080 -8.648 13.005 1.00 97.88 85 PHE A C 1
ATOM 718 O O . PHE A 1 85 ? -11.150 -9.864 13.134 1.00 97.88 85 PHE A O 1
ATOM 725 N N . LEU A 1 86 ? -10.155 -7.931 13.646 1.00 97.75 86 LEU A N 1
ATOM 726 C CA . LEU A 1 86 ? -9.143 -8.510 14.537 1.00 97.75 86 LEU A CA 1
ATOM 727 C C . LEU A 1 86 ? -9.664 -8.811 15.957 1.00 97.75 86 LEU A C 1
ATOM 729 O O . LEU A 1 86 ? -8.865 -9.136 16.840 1.00 97.75 86 LEU A O 1
ATOM 733 N N . GLY A 1 87 ? -10.970 -8.664 16.211 1.00 97.62 87 GLY A N 1
ATOM 734 C CA . GLY A 1 87 ? -11.565 -8.863 17.534 1.00 97.62 87 GLY A CA 1
ATOM 735 C C . GLY A 1 87 ? -11.063 -7.859 18.577 1.00 97.62 87 GLY A C 1
ATOM 736 O O . GLY A 1 87 ? -10.920 -8.199 19.752 1.00 97.62 87 GLY A O 1
ATOM 737 N N . LYS A 1 88 ? -10.724 -6.637 18.150 1.00 97.50 88 LYS A N 1
ATOM 738 C CA . LYS A 1 88 ? -10.269 -5.545 19.016 1.00 97.50 88 LYS A CA 1
ATOM 739 C C . LYS A 1 88 ? -11.349 -4.472 19.143 1.00 97.50 88 LYS A C 1
ATOM 741 O O . LYS A 1 88 ? -12.158 -4.275 18.242 1.00 97.50 88 LYS A O 1
ATOM 746 N N . SER A 1 89 ? -11.296 -3.748 20.257 1.00 95.12 89 SER A N 1
ATOM 747 C CA . SER A 1 89 ? -12.151 -2.595 20.538 1.00 95.12 89 SER A CA 1
ATOM 748 C C . SER A 1 89 ? -11.262 -1.390 20.812 1.00 95.12 89 SER A C 1
ATOM 750 O O . SER A 1 89 ? -10.866 -1.163 21.953 1.00 95.12 89 SER A O 1
ATOM 752 N N . LEU A 1 90 ? -10.894 -0.665 19.756 1.00 97.75 90 LEU A N 1
ATOM 753 C CA . LEU A 1 90 ? -10.110 0.562 19.887 1.00 97.75 90 LEU A CA 1
ATOM 754 C C . LEU A 1 90 ? -11.004 1.730 20.310 1.00 97.75 90 LEU A C 1
ATOM 756 O O . LEU A 1 90 ? -12.125 1.884 19.827 1.00 97.75 90 LEU A O 1
ATOM 760 N N . SER A 1 91 ? -10.479 2.578 21.185 1.00 98.19 91 SER A N 1
ATOM 761 C CA . SER A 1 91 ? -11.051 3.885 21.489 1.00 98.19 91 SER A CA 1
ATOM 762 C C . SER A 1 91 ? -10.873 4.855 20.316 1.00 98.19 91 SER A C 1
ATOM 764 O O . SER A 1 91 ? -9.952 4.725 19.508 1.00 98.19 91 SER A O 1
ATOM 766 N N . GLU A 1 92 ? -11.706 5.895 20.258 1.00 98.00 92 GLU A N 1
ATOM 767 C CA . GLU A 1 92 ? -11.578 6.957 19.247 1.00 98.00 92 GLU A CA 1
ATOM 768 C C . GLU A 1 92 ? -10.203 7.640 19.288 1.00 98.00 92 GLU A C 1
ATOM 770 O O . GLU A 1 92 ? -9.631 7.948 18.247 1.00 98.00 92 GLU A O 1
ATOM 775 N N . LYS A 1 93 ? -9.607 7.775 20.479 1.00 98.38 93 LYS A N 1
ATOM 776 C CA . LYS A 1 93 ? -8.247 8.306 20.632 1.00 98.38 93 LYS A CA 1
ATOM 777 C C . LYS A 1 93 ? -7.195 7.407 19.973 1.00 98.38 93 LYS A C 1
ATOM 779 O O . LYS A 1 93 ? -6.286 7.918 19.327 1.00 98.38 93 LYS A O 1
ATOM 784 N N . GLU A 1 94 ? -7.296 6.088 20.134 1.00 98.44 94 GLU A N 1
ATOM 785 C CA . GLU A 1 94 ? -6.376 5.141 19.486 1.00 98.44 94 GLU A CA 1
ATOM 786 C C . GLU A 1 94 ? -6.564 5.133 17.966 1.00 98.44 94 GLU A C 1
ATOM 788 O O . GLU A 1 94 ? -5.582 5.116 17.226 1.00 98.44 94 GLU A O 1
ATOM 793 N N . ILE A 1 95 ? -7.811 5.207 17.489 1.00 98.56 95 ILE A N 1
ATOM 794 C CA . ILE A 1 95 ? -8.125 5.318 16.057 1.00 98.56 95 ILE A CA 1
ATOM 795 C C . ILE A 1 95 ? -7.503 6.590 15.470 1.00 98.56 95 ILE A C 1
ATOM 797 O O . ILE A 1 95 ? -6.858 6.529 14.422 1.00 98.56 95 ILE A O 1
ATOM 801 N N . ASP A 1 96 ? -7.645 7.722 16.159 1.00 98.44 96 ASP A N 1
ATOM 802 C CA . ASP A 1 96 ? -7.066 9.001 15.751 1.00 98.44 96 ASP A CA 1
ATOM 803 C C . ASP A 1 96 ? -5.538 8.947 15.694 1.00 98.44 96 ASP A C 1
ATOM 805 O O .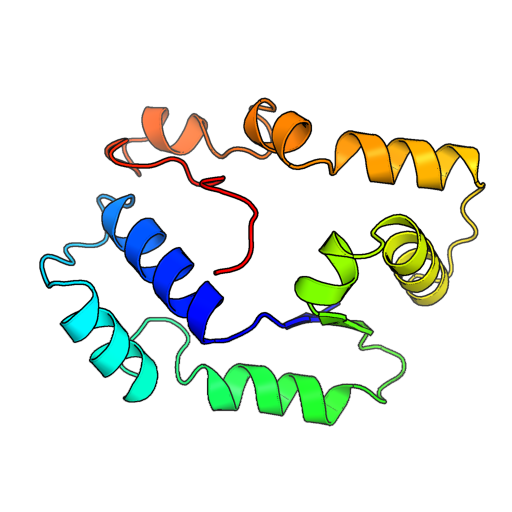 ASP A 1 96 ? -4.944 9.387 14.709 1.00 98.44 96 ASP A O 1
ATOM 809 N N . GLN A 1 97 ? -4.902 8.342 16.700 1.00 98.38 97 GLN A N 1
ATOM 810 C CA . GLN A 1 97 ? -3.452 8.156 16.728 1.00 98.38 97 GLN A CA 1
ATOM 811 C C . GLN A 1 97 ? -2.964 7.271 15.577 1.00 98.38 97 GLN A C 1
ATOM 813 O O . GLN A 1 97 ? -2.008 7.627 14.889 1.00 98.38 97 GLN A O 1
ATOM 818 N N . ILE A 1 98 ? -3.616 6.133 15.318 1.00 98.19 98 ILE A N 1
ATOM 819 C CA . ILE A 1 98 ? -3.246 5.246 14.204 1.00 98.19 98 ILE A CA 1
ATOM 820 C C . ILE A 1 98 ? -3.416 5.975 12.869 1.00 98.19 98 ILE A C 1
ATOM 822 O O . ILE A 1 98 ? -2.519 5.924 12.023 1.00 98.19 98 ILE A O 1
ATOM 826 N N . ALA A 1 99 ? -4.536 6.678 12.679 1.00 98.00 99 ALA A N 1
ATOM 827 C CA . ALA A 1 99 ? -4.792 7.465 11.478 1.00 98.00 99 ALA A CA 1
ATOM 828 C C . ALA A 1 99 ? -3.706 8.525 11.260 1.00 98.00 99 ALA A C 1
ATOM 830 O O . ALA A 1 99 ? -3.238 8.699 10.138 1.00 98.00 99 ALA A O 1
ATOM 831 N N . GLU A 1 100 ? -3.266 9.194 12.327 1.00 97.62 100 GLU A N 1
ATOM 832 C CA . GLU A 1 100 ? -2.176 10.163 12.295 1.00 97.62 100 GLU A CA 1
ATOM 833 C C . GLU A 1 100 ? -0.832 9.511 11.919 1.00 97.62 100 GLU A C 1
ATOM 835 O O . GLU A 1 100 ? -0.155 9.987 11.006 1.00 97.62 100 GLU A O 1
ATOM 840 N N . TYR A 1 101 ? -0.439 8.411 12.570 1.00 96.56 101 TYR A N 1
ATOM 841 C CA . TYR A 1 101 ? 0.841 7.735 12.305 1.00 96.56 101 TYR A CA 1
ATOM 842 C C . TYR A 1 101 ? 0.926 7.101 10.913 1.00 96.56 101 TYR A C 1
ATOM 844 O O . TYR A 1 101 ? 2.016 7.001 10.346 1.00 96.56 101 TYR A O 1
ATOM 852 N N . THR A 1 102 ? -0.212 6.698 10.352 1.00 95.94 102 THR A N 1
ATOM 853 C CA . THR A 1 102 ? -0.307 6.087 9.018 1.00 95.94 102 THR A CA 1
ATOM 854 C C . THR A 1 102 ? -0.503 7.107 7.893 1.00 95.94 102 THR A C 1
ATOM 856 O O . THR A 1 102 ? -0.622 6.727 6.725 1.00 95.94 102 THR A O 1
ATOM 859 N N . GLN A 1 103 ? -0.477 8.412 8.193 1.00 95.38 103 GLN A N 1
ATOM 860 C CA . GLN A 1 103 ? -0.450 9.440 7.156 1.00 95.38 103 GLN A CA 1
ATOM 861 C C . GLN A 1 103 ? 0.783 9.291 6.264 1.00 95.38 103 GLN A C 1
ATOM 863 O O . GLN A 1 103 ? 1.889 9.001 6.724 1.00 95.38 103 GLN A O 1
ATOM 868 N N . PHE A 1 104 ? 0.595 9.541 4.966 1.00 94.88 104 PHE A N 1
ATOM 869 C CA . PHE A 1 104 ? 1.635 9.325 3.961 1.00 94.88 104 PHE A CA 1
ATOM 870 C C . PHE A 1 104 ? 2.931 10.075 4.285 1.00 94.88 104 PHE A C 1
ATOM 872 O O . PHE A 1 104 ? 3.992 9.461 4.255 1.00 94.88 104 PHE A O 1
ATOM 879 N N . ASP A 1 105 ? 2.853 11.356 4.650 1.00 95.38 105 ASP A N 1
ATOM 880 C CA . ASP A 1 105 ? 4.046 12.158 4.944 1.00 95.38 105 ASP A CA 1
ATOM 881 C C . ASP A 1 105 ? 4.747 11.701 6.227 1.00 95.38 105 ASP A C 1
ATOM 883 O O . ASP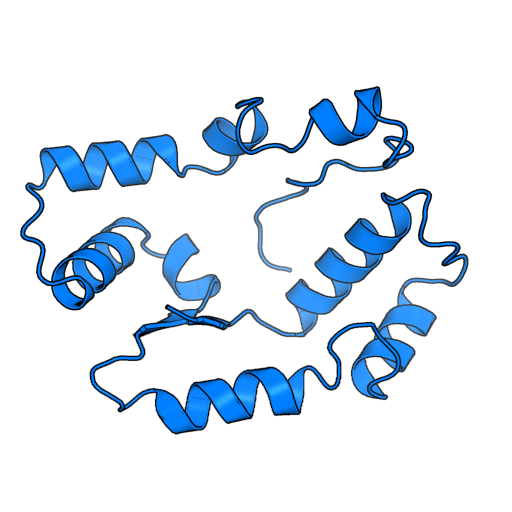 A 1 105 ? 5.977 11.674 6.279 1.00 95.38 105 ASP A O 1
ATOM 887 N N . LYS A 1 106 ? 3.991 11.261 7.243 1.00 96.38 106 LYS A N 1
ATOM 888 C CA . LYS A 1 106 ? 4.578 10.679 8.456 1.00 96.38 106 LYS A CA 1
ATOM 889 C C . LYS A 1 106 ? 5.325 9.390 8.146 1.00 96.38 106 LYS A C 1
ATOM 891 O O . LYS A 1 106 ? 6.463 9.234 8.574 1.00 96.38 106 LYS A O 1
ATOM 896 N N . MET A 1 107 ? 4.723 8.494 7.362 1.00 97.00 107 MET A N 1
ATOM 897 C CA . MET A 1 107 ? 5.384 7.254 6.953 1.00 97.00 107 MET A CA 1
ATOM 898 C C . MET A 1 107 ? 6.580 7.523 6.034 1.00 97.00 107 MET A C 1
ATOM 900 O O . MET A 1 107 ? 7.638 6.937 6.223 1.00 97.00 107 MET A O 1
ATOM 904 N N . LYS A 1 108 ? 6.458 8.447 5.074 1.00 95.56 108 LYS A N 1
ATOM 905 C CA . LYS A 1 108 ? 7.541 8.807 4.146 1.00 95.56 108 LYS A CA 1
ATOM 906 C C 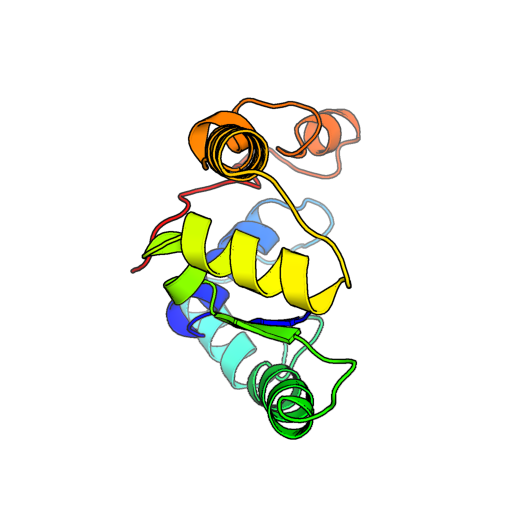. LYS A 1 108 ? 8.776 9.341 4.870 1.00 95.56 108 LYS A C 1
ATOM 908 O O . LYS A 1 108 ? 9.897 9.037 4.465 1.00 95.56 108 LYS A O 1
ATOM 913 N N . ASN A 1 109 ? 8.576 10.068 5.964 1.00 94.81 109 ASN A N 1
ATOM 914 C CA . ASN A 1 109 ? 9.658 10.625 6.769 1.00 94.81 109 ASN A CA 1
ATOM 915 C C . ASN A 1 109 ? 10.109 9.714 7.927 1.00 94.81 109 ASN A C 1
ATOM 917 O O . ASN A 1 109 ? 11.018 10.090 8.661 1.00 94.81 109 ASN A O 1
ATOM 921 N N . ASN A 1 110 ? 9.518 8.526 8.098 1.00 96.06 110 ASN A N 1
ATOM 922 C CA . ASN A 1 110 ? 9.890 7.583 9.151 1.00 96.06 110 ASN A CA 1
ATOM 923 C C . ASN A 1 110 ? 10.871 6.517 8.612 1.00 96.06 110 ASN A C 1
ATOM 925 O O . ASN A 1 110 ? 10.466 5.690 7.789 1.00 96.06 110 ASN A O 1
ATOM 929 N N . PRO A 1 111 ? 12.129 6.464 9.098 1.00 93.81 111 PRO A N 1
ATOM 930 C CA . PRO A 1 111 ? 13.120 5.468 8.668 1.00 93.81 111 PRO A CA 1
ATOM 931 C C . PRO A 1 111 ? 12.672 4.009 8.841 1.00 93.81 111 PRO A C 1
ATOM 933 O O . PRO A 1 111 ? 13.117 3.130 8.105 1.00 93.81 111 PRO A O 1
ATOM 936 N N . MET A 1 112 ? 11.759 3.746 9.783 1.00 94.12 112 MET A N 1
ATOM 937 C CA . MET A 1 112 ? 11.236 2.402 10.051 1.00 94.12 112 MET A CA 1
ATOM 938 C C . MET A 1 112 ? 10.235 1.912 8.997 1.00 94.12 112 MET A C 1
ATOM 940 O O . MET A 1 112 ? 9.932 0.722 8.966 1.00 94.12 112 MET A O 1
ATOM 944 N N . SER A 1 113 ? 9.703 2.793 8.142 1.00 94.69 113 SER A N 1
ATOM 945 C CA . SER A 1 113 ? 8.695 2.427 7.134 1.00 94.69 113 SER A CA 1
ATOM 946 C C . SER A 1 113 ? 8.995 2.916 5.717 1.00 94.69 113 SER A C 1
ATOM 948 O O . SER A 1 113 ? 8.415 2.396 4.764 1.00 94.69 113 SER A O 1
ATOM 950 N N . ASN A 1 114 ? 9.906 3.874 5.535 1.00 93.06 114 ASN A N 1
ATOM 951 C CA . ASN A 1 114 ? 10.225 4.434 4.218 1.00 93.06 114 ASN A CA 1
ATOM 952 C C . ASN A 1 114 ? 11.300 3.664 3.430 1.00 93.06 114 ASN A C 1
ATOM 954 O O . ASN A 1 114 ? 11.593 4.035 2.291 1.00 93.06 114 ASN A O 1
ATOM 958 N N . TYR A 1 115 ? 11.869 2.604 4.016 1.00 92.56 115 TYR A N 1
ATOM 959 C CA . TYR A 1 115 ? 12.917 1.771 3.415 1.00 92.56 115 TYR A CA 1
ATOM 960 C C . TYR A 1 115 ? 14.195 2.548 3.040 1.00 92.56 115 TYR A C 1
ATOM 962 O O . TYR A 1 115 ? 14.874 2.223 2.062 1.00 92.56 115 TYR A O 1
ATOM 970 N N . SER A 1 116 ? 14.567 3.572 3.815 1.00 89.69 116 SER A N 1
ATOM 971 C CA . SER A 1 116 ? 15.828 4.304 3.617 1.00 89.69 116 SER A CA 1
ATOM 972 C C . SER A 1 116 ? 17.057 3.384 3.675 1.00 89.69 116 SER A C 1
ATOM 974 O O . SER A 1 116 ? 17.977 3.545 2.869 1.00 89.69 116 SER A O 1
ATOM 976 N N . TRP A 1 117 ? 17.022 2.354 4.528 1.00 89.75 117 TRP A N 1
ATOM 977 C CA . TRP A 1 117 ? 18.085 1.353 4.706 1.00 89.75 117 TRP A CA 1
ATOM 978 C C . TRP A 1 117 ? 18.379 0.506 3.447 1.00 89.75 117 TRP A C 1
ATOM 980 O O . TRP A 1 117 ? 19.457 -0.078 3.311 1.00 89.75 117 TRP A O 1
ATOM 990 N N . TRP A 1 118 ? 17.479 0.474 2.454 1.00 91.12 118 TRP A N 1
ATOM 991 C CA . TRP A 1 118 ? 17.760 -0.149 1.147 1.00 91.12 118 TRP A CA 1
ATOM 992 C C . TRP A 1 118 ? 18.851 0.577 0.362 1.00 91.12 118 TRP A C 1
ATOM 994 O O . TRP A 1 118 ? 19.501 -0.016 -0.498 1.00 91.12 118 TRP A O 1
ATOM 1004 N N . LYS A 1 119 ? 19.055 1.870 0.632 1.00 85.38 119 LYS A N 1
ATOM 1005 C CA . LYS A 1 119 ? 20.154 2.626 0.029 1.00 85.38 119 LYS A CA 1
ATOM 1006 C C . LYS A 1 119 ? 21.491 2.203 0.635 1.00 85.38 119 LYS A C 1
ATOM 1008 O O . LYS A 1 119 ? 22.451 1.996 -0.098 1.00 85.38 119 LYS A O 1
ATOM 1013 N N . GLU A 1 120 ? 21.528 2.044 1.955 1.00 85.19 120 GLU A N 1
ATOM 1014 C CA . GLU A 1 120 ? 22.725 1.674 2.721 1.00 85.19 120 GLU A CA 1
ATOM 1015 C C . GLU A 1 120 ? 23.202 0.256 2.387 1.00 85.19 120 GLU A C 1
ATOM 1017 O O . GLU A 1 120 ? 24.393 0.032 2.205 1.00 85.19 120 GLU A O 1
ATOM 1022 N N . SER A 1 121 ? 22.269 -0.680 2.197 1.00 87.75 121 SER A N 1
ATOM 1023 C CA . SER A 1 121 ? 22.565 -2.053 1.752 1.00 87.75 121 SER A CA 1
ATOM 1024 C C . SER A 1 121 ? 22.928 -2.171 0.266 1.00 87.75 121 SER A C 1
ATOM 1026 O O . SER A 1 121 ? 23.223 -3.263 -0.214 1.00 87.75 121 SER A O 1
ATOM 1028 N N . GLY A 1 122 ? 22.878 -1.074 -0.497 1.00 86.06 122 GLY A N 1
ATOM 1029 C CA . GLY A 1 122 ? 23.124 -1.078 -1.939 1.00 86.06 122 GLY A CA 1
ATOM 1030 C C . GLY A 1 122 ? 22.002 -1.702 -2.777 1.00 86.06 122 GLY A C 1
ATOM 1031 O O . GLY A 1 122 ? 22.154 -1.788 -3.993 1.00 86.06 122 GLY A O 1
ATOM 1032 N N . PHE A 1 123 ? 20.875 -2.085 -2.169 1.00 85.88 123 PHE A N 1
ATOM 1033 C CA . PHE A 1 123 ? 19.741 -2.734 -2.833 1.00 85.88 123 PHE A CA 1
ATOM 1034 C C . PHE A 1 123 ? 18.986 -1.803 -3.800 1.00 85.88 123 PHE A C 1
ATOM 1036 O O . PHE A 1 123 ? 18.420 -2.264 -4.795 1.00 85.88 123 PHE A O 1
ATOM 1043 N N . LYS A 1 124 ? 19.014 -0.484 -3.556 1.00 84.94 124 LYS A N 1
ATOM 1044 C CA . LYS A 1 124 ? 18.432 0.538 -4.446 1.00 84.94 124 LYS A CA 1
ATOM 1045 C C . LYS A 1 124 ? 19.444 1.587 -4.895 1.00 84.94 124 LYS A C 1
ATOM 1047 O O . LYS A 1 124 ? 20.391 1.902 -4.176 1.00 84.94 124 LYS A O 1
ATOM 1052 N N . ASP A 1 125 ? 19.238 2.150 -6.081 1.00 73.38 125 ASP A N 1
ATOM 1053 C CA . ASP A 1 125 ? 20.100 3.196 -6.657 1.00 73.38 125 ASP A CA 1
ATOM 1054 C C . ASP A 1 125 ? 19.659 4.626 -6.305 1.00 73.38 125 ASP A C 1
ATOM 1056 O O . ASP A 1 125 ? 20.414 5.576 -6.489 1.00 73.38 125 ASP A O 1
ATOM 1060 N N . GLY A 1 126 ? 18.463 4.775 -5.728 1.00 64.69 126 GLY A N 1
ATOM 1061 C CA . GLY A 1 126 ? 17.932 6.063 -5.301 1.00 64.69 126 GLY A CA 1
ATOM 1062 C C . GLY A 1 126 ? 17.335 6.917 -6.421 1.00 64.69 126 GLY A C 1
ATOM 1063 O O . GLY A 1 126 ? 17.094 8.091 -6.165 1.00 64.69 126 GLY A O 1
ATOM 1064 N N . GLN A 1 127 ? 17.042 6.363 -7.608 1.00 72.25 127 GLN A N 1
ATOM 1065 C CA . GLN A 1 127 ? 16.307 7.099 -8.653 1.00 72.25 127 GLN A CA 1
ATOM 1066 C C . GLN A 1 127 ? 14.907 7.525 -8.191 1.00 72.25 127 GLN A C 1
ATOM 1068 O O . GLN A 1 127 ? 14.395 8.563 -8.607 1.00 72.25 127 GLN A O 1
ATOM 1073 N N . THR A 1 128 ? 14.277 6.727 -7.325 1.00 80.25 128 THR A N 1
ATOM 1074 C CA . THR A 1 128 ? 12.999 7.063 -6.688 1.00 80.25 128 THR A CA 1
ATOM 1075 C C . THR A 1 128 ? 12.944 6.584 -5.231 1.00 80.25 128 THR A C 1
ATOM 1077 O O . THR A 1 128 ? 13.757 5.765 -4.782 1.00 80.25 128 THR A O 1
ATOM 1080 N N . ASP A 1 129 ? 11.983 7.124 -4.480 1.00 88.88 129 ASP A N 1
ATOM 1081 C CA . ASP A 1 129 ? 11.643 6.667 -3.130 1.00 88.88 129 ASP A CA 1
ATOM 1082 C C . ASP A 1 129 ? 10.643 5.507 -3.178 1.00 88.88 129 ASP A C 1
ATOM 1084 O O . ASP A 1 129 ? 9.714 5.528 -3.989 1.00 88.88 129 ASP A O 1
ATOM 1088 N N . PHE A 1 130 ? 10.756 4.564 -2.232 1.00 92.69 130 PHE A N 1
ATOM 1089 C CA . PHE A 1 130 ? 9.766 3.495 -2.048 1.00 92.69 130 PHE A CA 1
ATOM 1090 C C . PHE A 1 130 ? 8.370 4.090 -1.785 1.00 92.69 130 PHE A C 1
ATOM 1092 O O . PHE A 1 130 ? 7.397 3.789 -2.479 1.00 92.69 130 PHE A O 1
ATOM 1099 N N . LEU A 1 131 ? 8.281 5.035 -0.841 1.00 93.69 131 LEU A N 1
ATOM 1100 C CA . LEU A 1 131 ? 7.085 5.851 -0.623 1.00 93.69 131 LEU A CA 1
ATOM 1101 C C . LEU A 1 131 ? 7.084 7.056 -1.578 1.00 93.69 131 LEU A C 1
ATOM 1103 O O . LEU A 1 131 ? 7.506 8.162 -1.245 1.00 93.69 131 LEU A O 1
ATOM 1107 N N . ARG A 1 132 ? 6.600 6.832 -2.805 1.00 93.31 132 ARG A N 1
ATOM 1108 C CA . ARG A 1 132 ? 6.724 7.793 -3.915 1.00 93.31 132 ARG A CA 1
ATOM 1109 C C . ARG A 1 132 ? 5.749 8.981 -3.852 1.00 93.31 132 ARG A C 1
ATOM 1111 O O . ARG A 1 132 ? 6.174 10.097 -3.561 1.00 93.31 132 ARG A O 1
ATOM 1118 N N . LYS A 1 133 ? 4.460 8.755 -4.162 1.00 92.25 133 LYS A N 1
ATOM 1119 C CA . LYS A 1 133 ? 3.429 9.817 -4.294 1.00 92.25 133 LYS A CA 1
ATOM 1120 C C . LYS A 1 133 ? 2.218 9.673 -3.368 1.00 92.25 133 LYS A C 1
ATOM 1122 O O . LYS A 1 133 ? 1.645 10.688 -2.996 1.00 92.25 133 LYS A O 1
ATOM 1127 N N . GLY A 1 134 ? 1.782 8.447 -3.063 1.00 87.75 134 GLY A N 1
ATOM 1128 C CA . GLY A 1 134 ? 0.606 8.211 -2.213 1.00 87.75 134 GLY A CA 1
ATOM 1129 C C . GLY A 1 134 ? -0.692 8.850 -2.728 1.00 87.75 134 GLY A C 1
ATOM 1130 O O . GLY A 1 134 ? -1.474 9.347 -1.924 1.00 87.75 134 GLY A O 1
ATOM 1131 N N . LYS A 1 135 ? -0.905 8.895 -4.047 1.00 86.00 135 LYS A N 1
ATOM 1132 C CA . LYS A 1 135 ? -2.083 9.485 -4.710 1.00 86.00 135 LYS A CA 1
ATOM 1133 C C . LYS A 1 135 ? -2.610 8.540 -5.797 1.00 86.00 135 LYS A C 1
ATOM 1135 O O . LYS A 1 135 ? -1.882 7.625 -6.195 1.00 86.00 135 LYS A O 1
ATOM 1140 N N . PHE A 1 136 ? -3.844 8.780 -6.232 1.00 80.25 136 PHE A N 1
ATOM 1141 C CA . PHE A 1 136 ? -4.441 8.182 -7.431 1.00 80.25 136 PHE A CA 1
ATOM 1142 C C . PHE A 1 136 ? -4.009 8.950 -8.682 1.00 80.25 136 PHE A C 1
ATOM 1144 O O . PHE A 1 136 ? -3.638 10.126 -8.575 1.00 80.25 136 PHE A O 1
ATOM 1151 N N . LEU A 1 137 ? -4.027 8.269 -9.824 1.00 60.38 137 LEU A N 1
ATOM 1152 C CA . LEU A 1 137 ? -3.981 8.862 -11.160 1.00 60.38 137 LEU A CA 1
ATOM 1153 C C . LEU A 1 137 ? -5.301 9.551 -11.516 1.00 60.38 137 LEU A C 1
ATOM 1155 O O . LEU A 1 137 ? -6.369 9.055 -11.088 1.00 60.38 137 LEU A O 1
#

Organism: Lottia gigantea (NCBI:txid225164)